Protein AF-A0A6M3JKC8-F1 (afdb_monomer)

Solvent-accessible surface area (backbone atoms only — not comparable to full-atom values): 3979 Å² total; per-residue (Å²): 134,80,85,72,50,37,56,17,80,69,27,68,43,66,9,34,23,24,28,36,78,87,71,45,82,46,35,67,50,78,86,56,90,69,43,42,81,40,67,21,78,90,31,72,40,68,9,42,65,41,80,29,70,78,59,57,50,60,66,56,63,77,76,65,75,78,134

pLDDT: mean 82.96, std 12.91, range [50.03, 94.56]

Structure (mmCIF, N/CA/C/O backbone):
data_AF-A0A6M3JKC8-F1
#
_entry.id   AF-A0A6M3JKC8-F1
#
loop_
_atom_site.group_PDB
_atom_site.id
_atom_site.type_symbol
_atom_site.label_atom_id
_atom_site.label_alt_id
_atom_site.label_comp_id
_atom_site.label_asym_id
_atom_site.label_entity_id
_atom_site.label_seq_id
_atom_site.pdbx_PDB_ins_code
_atom_site.Cartn_x
_atom_site.Cartn_y
_atom_site.Cartn_z
_atom_site.occupancy
_atom_site.B_iso_or_equiv
_atom_site.auth_seq_id
_atom_site.auth_comp_id
_atom_site.auth_asym_id
_atom_site.auth_atom_id
_atom_site.pdbx_PDB_model_num
ATOM 1 N N . MET A 1 1 ? 2.001 -20.215 11.956 1.00 53.53 1 MET A N 1
ATOM 2 C CA . MET A 1 1 ? 0.611 -19.962 11.512 1.00 53.53 1 MET A CA 1
ATOM 3 C C . MET A 1 1 ? 0.646 -19.316 10.124 1.00 53.53 1 MET A C 1
ATOM 5 O O . MET A 1 1 ? 1.727 -18.977 9.672 1.00 53.53 1 MET A O 1
ATOM 9 N N . ALA A 1 2 ? -0.481 -19.176 9.417 1.00 65.19 2 ALA A N 1
ATOM 10 C CA . ALA A 1 2 ? -0.547 -18.291 8.244 1.00 65.19 2 ALA A CA 1
ATOM 11 C C . ALA A 1 2 ? -0.761 -16.835 8.713 1.00 65.19 2 ALA A C 1
ATOM 13 O O . ALA A 1 2 ? -1.586 -16.636 9.607 1.00 65.19 2 ALA A O 1
ATOM 14 N N . CYS A 1 3 ? -0.052 -15.853 8.126 1.00 76.94 3 CYS A N 1
ATOM 15 C CA . CYS A 1 3 ? -0.275 -14.406 8.355 1.00 76.94 3 CYS A CA 1
ATOM 16 C C . CYS A 1 3 ? -1.772 -14.130 8.201 1.00 76.94 3 CYS A C 1
ATOM 18 O O . CYS A 1 3 ? -2.357 -14.475 7.171 1.00 76.94 3 CYS A O 1
ATOM 20 N N . LYS A 1 4 ? -2.392 -13.511 9.206 1.00 83.69 4 LYS A N 1
ATOM 21 C CA . LYS A 1 4 ? -3.794 -13.057 9.127 1.00 83.69 4 LYS A CA 1
ATOM 22 C C . LYS A 1 4 ? -3.910 -11.611 8.641 1.00 83.69 4 LYS A C 1
ATOM 24 O O . LYS A 1 4 ? -4.949 -10.984 8.794 1.00 83.69 4 LYS A O 1
ATOM 29 N N . CYS A 1 5 ? -2.822 -11.107 8.082 1.00 88.38 5 CYS A N 1
ATOM 30 C CA . CYS A 1 5 ? -2.644 -9.757 7.595 1.00 88.38 5 CYS A CA 1
ATOM 31 C C . CYS A 1 5 ? -3.669 -9.474 6.493 1.00 88.38 5 CYS A C 1
ATOM 33 O O . CYS A 1 5 ? -3.752 -10.217 5.509 1.00 88.38 5 CYS A O 1
ATOM 35 N N . VAL A 1 6 ? -4.473 -8.428 6.666 1.00 90.06 6 VAL A N 1
ATOM 36 C CA . VAL A 1 6 ? -5.494 -8.050 5.691 1.00 90.06 6 VAL A CA 1
ATOM 37 C C . VAL A 1 6 ? -4.817 -7.249 4.593 1.00 90.06 6 VAL A C 1
ATOM 39 O O . VAL A 1 6 ? -4.277 -6.167 4.830 1.00 90.06 6 VAL A O 1
ATOM 42 N N . SER A 1 7 ? -4.824 -7.789 3.376 1.00 91.06 7 SER A N 1
ATOM 43 C CA . SER A 1 7 ? -4.313 -7.075 2.210 1.00 91.06 7 SER A CA 1
ATOM 44 C C . SER A 1 7 ? -5.131 -5.812 1.965 1.00 91.06 7 SER A C 1
ATOM 46 O O . SER A 1 7 ? -6.361 -5.843 1.984 1.00 91.06 7 SER A O 1
ATOM 48 N N . CYS A 1 8 ? -4.440 -4.714 1.673 1.00 91.62 8 CYS A N 1
ATOM 49 C CA . CYS A 1 8 ? -5.075 -3.446 1.369 1.00 91.62 8 CYS A CA 1
ATOM 50 C C . CYS A 1 8 ? -6.004 -3.601 0.151 1.00 91.62 8 CYS A C 1
ATOM 52 O O . CYS A 1 8 ? -5.540 -4.030 -0.912 1.00 91.62 8 CYS A O 1
ATOM 54 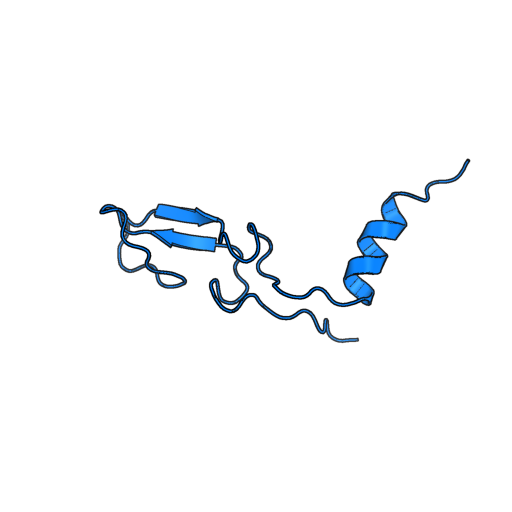N N . PRO A 1 9 ? -7.300 -3.258 0.274 1.00 89.44 9 PRO A N 1
ATOM 55 C CA . PRO A 1 9 ? -8.272 -3.465 -0.796 1.00 89.44 9 PRO A CA 1
ATOM 56 C C . PRO A 1 9 ? -8.027 -2.552 -2.006 1.00 89.44 9 PRO A C 1
ATOM 58 O O . PRO A 1 9 ? -8.315 -2.954 -3.133 1.00 89.44 9 PRO A O 1
ATOM 61 N N . GLU A 1 10 ? -7.444 -1.369 -1.789 1.00 88.81 10 GLU A N 1
ATOM 62 C CA . GLU A 1 10 ? -7.189 -0.370 -2.835 1.00 88.81 10 GLU A CA 1
ATOM 63 C C . GLU A 1 10 ? -6.065 -0.797 -3.787 1.00 88.81 10 GLU A C 1
ATOM 65 O O . GLU A 1 10 ? -6.225 -0.786 -5.009 1.00 88.81 10 GLU A O 1
ATOM 70 N N . CYS A 1 11 ? -4.933 -1.241 -3.236 1.00 91.06 11 CYS A N 1
ATOM 71 C CA . CYS A 1 11 ? -3.784 -1.705 -4.021 1.00 91.06 11 CYS A CA 1
ATOM 72 C C . CYS A 1 11 ? -3.722 -3.230 -4.181 1.00 91.06 11 CYS A C 1
ATOM 74 O O . CYS A 1 11 ? -2.801 -3.754 -4.811 1.00 91.06 11 CYS A O 1
ATOM 76 N N . GLY A 1 12 ? -4.675 -3.967 -3.603 1.00 88.81 12 GLY A N 1
ATOM 77 C CA . GLY A 1 12 ? -4.746 -5.425 -3.685 1.00 88.81 12 GLY A CA 1
ATOM 78 C C . GLY A 1 12 ? -3.536 -6.147 -3.089 1.00 88.81 12 GLY A C 1
ATOM 79 O O . GLY A 1 12 ? -3.140 -7.180 -3.620 1.00 88.81 12 GLY A O 1
ATOM 80 N N . GLY A 1 13 ? -2.919 -5.599 -2.040 1.00 90.38 13 GLY A N 1
ATOM 81 C CA . GLY A 1 13 ? -1.738 -6.207 -1.414 1.00 90.38 13 GLY A CA 1
ATOM 82 C C . GLY A 1 13 ? -0.385 -5.740 -1.953 1.00 90.38 13 GLY A C 1
ATOM 83 O O . GLY A 1 13 ? 0.641 -6.112 -1.400 1.00 90.38 13 GLY A O 1
ATOM 84 N N . SER A 1 14 ? -0.355 -4.938 -3.020 1.00 90.81 14 SER A N 1
ATOM 85 C CA . SER A 1 14 ? 0.901 -4.561 -3.690 1.00 90.81 14 SER A CA 1
ATOM 86 C C . SER A 1 14 ? 1.612 -3.348 -3.084 1.00 90.81 14 SER A C 1
ATOM 88 O O . SER A 1 14 ? 2.782 -3.118 -3.370 1.00 90.81 14 SER A O 1
ATOM 90 N N . GLY A 1 15 ? 0.901 -2.535 -2.299 1.00 93.06 15 GLY A N 1
ATOM 91 C CA .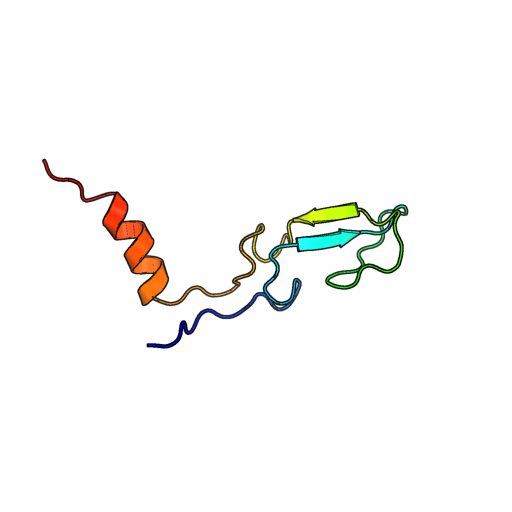 GLY A 1 15 ? 1.405 -1.258 -1.784 1.00 93.06 15 GLY A CA 1
ATOM 92 C C . GLY A 1 15 ? 1.423 -0.128 -2.818 1.00 93.06 15 GLY A C 1
ATOM 93 O O . GLY A 1 15 ? 1.606 1.032 -2.456 1.00 93.06 15 GLY A O 1
ATOM 94 N N . ILE A 1 16 ? 1.161 -0.422 -4.089 1.00 94.56 16 ILE A N 1
ATOM 95 C CA . ILE A 1 16 ? 1.268 0.536 -5.190 1.00 94.56 16 ILE A CA 1
ATOM 96 C C . ILE A 1 16 ? -0.047 0.667 -5.952 1.00 94.56 16 ILE A C 1
ATOM 98 O O . ILE A 1 16 ? -0.847 -0.265 -6.041 1.00 94.56 16 ILE A O 1
ATOM 102 N N . VAL A 1 17 ? -0.265 1.847 -6.507 1.00 94.56 17 VAL A N 1
ATOM 103 C CA . VAL A 1 17 ? -1.383 2.166 -7.391 1.00 94.56 17 VAL A CA 1
ATOM 104 C C . VAL A 1 17 ? -0.836 2.799 -8.660 1.00 94.56 17 VAL A C 1
ATOM 106 O O . VAL A 1 17 ? 0.268 3.334 -8.685 1.00 94.56 17 VAL A O 1
ATOM 109 N N . TRP A 1 18 ? -1.605 2.710 -9.728 1.00 93.94 18 TRP A N 1
ATOM 110 C CA . TRP A 1 18 ? -1.268 3.268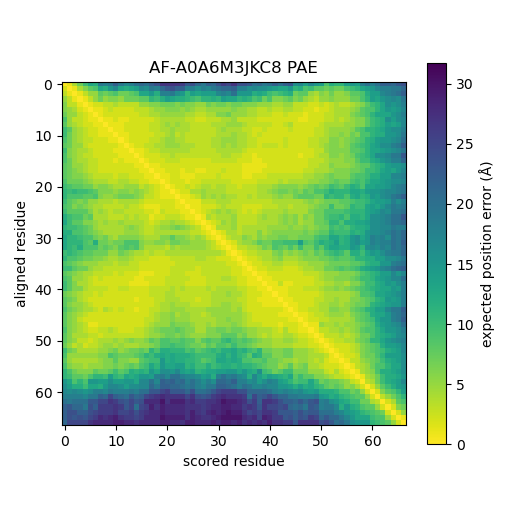 -11.020 1.00 93.94 18 TRP A CA 1
ATOM 111 C C . TRP A 1 18 ? -2.073 4.535 -11.237 1.00 93.94 18 TRP A C 1
ATOM 113 O O . TRP A 1 18 ? -3.277 4.593 -10.954 1.00 93.94 18 TRP A O 1
ATOM 123 N N . VAL A 1 19 ? -1.404 5.549 -11.758 1.00 93.31 19 VAL A N 1
ATOM 124 C CA . VAL A 1 19 ? -2.002 6.813 -12.154 1.00 93.31 19 VAL A CA 1
ATOM 125 C C . VAL A 1 19 ? -1.654 7.021 -13.612 1.00 93.31 19 VAL A C 1
ATOM 127 O O . VAL A 1 19 ? -0.498 6.940 -14.009 1.00 93.31 19 VAL A O 1
ATOM 130 N N . SER A 1 20 ? -2.667 7.259 -14.435 1.00 92.06 20 SER A N 1
ATOM 131 C CA . SER A 1 20 ? -2.413 7.529 -15.848 1.00 92.06 20 SER A CA 1
ATOM 132 C C . SER A 1 20 ? -1.613 8.805 -16.036 1.00 92.06 20 SER A C 1
ATOM 134 O O . SER A 1 20 ? -1.718 9.725 -15.226 1.00 92.06 20 SER A O 1
ATOM 136 N N . PHE A 1 21 ? -0.925 8.924 -17.170 1.00 88.50 21 PHE A N 1
ATOM 137 C CA . PHE A 1 21 ? -0.201 10.145 -17.536 1.00 88.50 21 PHE A CA 1
ATOM 138 C C . PHE A 1 21 ? -1.063 11.426 -17.456 1.00 88.50 21 PHE A C 1
ATOM 140 O O . PHE A 1 21 ? -0.562 12.522 -17.228 1.00 88.50 21 PHE A O 1
ATOM 147 N N . SER A 1 22 ? -2.386 11.303 -17.616 1.00 90.06 22 SER A N 1
ATOM 148 C CA . SER A 1 22 ? -3.334 12.422 -17.480 1.00 90.06 22 SER A CA 1
ATOM 149 C C . SER A 1 22 ? -3.727 12.747 -16.026 1.00 90.06 22 SER A C 1
ATOM 151 O O . SER A 1 22 ? -4.642 13.541 -15.811 1.00 90.06 22 SER A O 1
ATOM 153 N N . GLY A 1 23 ? -3.107 12.112 -15.028 1.00 87.44 23 GLY A N 1
ATOM 154 C CA . GLY A 1 23 ? -3.410 12.282 -13.602 1.00 87.44 23 GLY A CA 1
ATOM 155 C C . GLY A 1 23 ? -4.661 11.539 -13.121 1.00 87.44 23 GLY A C 1
ATOM 156 O O . GLY A 1 23 ? -5.151 11.785 -12.022 1.00 87.44 23 GLY A O 1
ATOM 157 N N . LYS A 1 24 ? -5.233 10.642 -13.934 1.00 90.56 24 LYS A N 1
ATOM 158 C CA . LYS A 1 24 ? -6.410 9.857 -13.533 1.00 90.56 24 LYS A CA 1
ATOM 159 C C . LYS A 1 24 ? -5.981 8.617 -12.748 1.00 90.56 24 LYS A C 1
ATOM 161 O O . LYS A 1 24 ? -5.217 7.808 -13.269 1.00 90.56 24 LYS A O 1
ATOM 166 N N . TYR A 1 25 ? -6.539 8.444 -11.552 1.00 90.25 25 TYR A N 1
ATOM 167 C CA . TYR A 1 25 ? -6.337 7.261 -10.711 1.00 90.25 25 TYR A CA 1
ATOM 168 C C . TYR A 1 25 ? -6.866 5.988 -11.385 1.00 90.25 25 TYR A C 1
ATOM 170 O O . TYR A 1 25 ? -8.053 5.908 -11.723 1.00 90.25 25 TYR A O 1
ATOM 178 N N . MET A 1 26 ? -5.985 5.003 -11.570 1.00 88.81 26 MET A N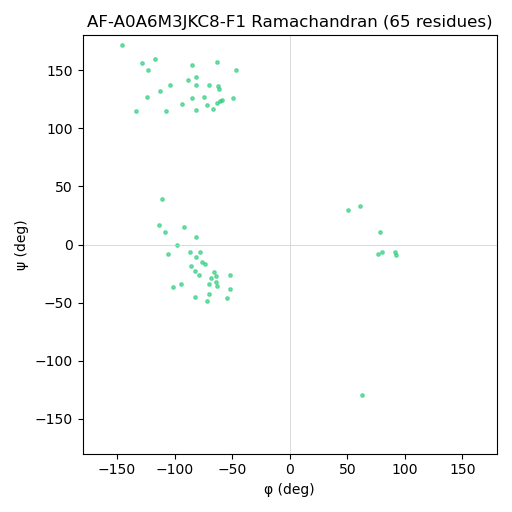 1
ATOM 179 C CA . MET A 1 26 ? -6.280 3.688 -12.155 1.00 88.81 26 MET A CA 1
ATOM 180 C C . MET A 1 26 ? -6.310 2.561 -11.104 1.00 88.81 26 MET A C 1
ATOM 182 O O . MET A 1 26 ? -6.699 1.430 -11.411 1.00 88.81 26 MET A O 1
ATOM 186 N N . GLY A 1 27 ? -5.923 2.844 -9.855 1.00 88.44 27 GLY A N 1
ATOM 187 C CA . GLY A 1 27 ? -5.871 1.852 -8.780 1.00 88.44 27 GLY A CA 1
ATOM 188 C C . GLY A 1 27 ? -4.871 0.739 -9.094 1.00 88.44 27 GLY A C 1
ATOM 189 O O . GLY A 1 27 ? -3.733 1.003 -9.455 1.00 88.44 27 GLY A O 1
ATOM 190 N N . LYS A 1 28 ? -5.270 -0.528 -8.987 1.00 88.06 28 LYS A N 1
ATOM 191 C CA . LYS A 1 28 ? -4.360 -1.675 -9.189 1.00 88.06 28 LYS A CA 1
ATOM 192 C C . LYS A 1 28 ? -4.040 -2.028 -10.649 1.00 88.06 28 LYS A C 1
ATOM 194 O O . LYS A 1 28 ? -3.243 -2.932 -10.890 1.00 88.06 28 LYS A O 1
ATOM 199 N N . HIS A 1 29 ? -4.690 -1.393 -11.622 1.00 85.19 29 HIS A N 1
ATOM 200 C CA . HIS A 1 29 ? -4.590 -1.787 -13.026 1.00 85.19 29 HIS A CA 1
ATOM 201 C C . HIS A 1 29 ? -3.769 -0.790 -13.835 1.00 85.19 29 HIS A C 1
ATOM 203 O O . HIS A 1 29 ? -4.204 0.331 -14.068 1.00 85.19 29 HIS A O 1
ATOM 209 N N . ARG A 1 30 ? -2.621 -1.249 -14.336 1.00 87.38 30 ARG A N 1
ATOM 210 C CA . ARG A 1 30 ? -1.887 -0.554 -15.391 1.00 87.38 30 ARG A CA 1
ATOM 211 C C . ARG A 1 30 ? -2.601 -0.758 -16.728 1.00 87.38 30 ARG A C 1
ATOM 213 O O . ARG A 1 30 ? -2.889 -1.899 -17.098 1.00 87.38 30 ARG A O 1
ATOM 220 N N . CYS A 1 31 ? -2.899 0.329 -17.419 1.00 83.12 31 CYS A N 1
ATOM 221 C CA . CYS A 1 31 ? -3.579 0.359 -18.708 1.00 83.12 31 CYS A CA 1
ATOM 222 C C . CYS A 1 31 ? -2.600 0.570 -19.869 1.00 83.12 31 CYS A C 1
ATOM 224 O O . CYS A 1 31 ? -2.784 -0.044 -20.922 1.00 83.12 31 CYS A O 1
ATOM 226 N N . ASP A 1 32 ? -1.557 1.375 -19.676 1.00 85.38 32 ASP A N 1
ATOM 227 C CA . ASP A 1 32 ? -0.541 1.649 -20.688 1.00 85.38 32 ASP A CA 1
ATOM 228 C C . ASP A 1 32 ? 0.863 1.846 -20.087 1.00 85.38 32 ASP A C 1
ATOM 230 O O . ASP A 1 32 ? 1.080 1.813 -18.871 1.00 85.38 32 ASP A O 1
ATOM 234 N N . ASP A 1 33 ? 1.872 1.935 -20.951 1.00 88.25 33 ASP A N 1
ATOM 235 C CA . ASP A 1 33 ? 3.262 2.038 -20.527 1.00 88.25 33 ASP A CA 1
ATOM 236 C C . ASP A 1 33 ? 3.652 3.432 -20.013 1.00 88.25 33 ASP A C 1
ATOM 238 O O . ASP A 1 33 ? 4.662 3.530 -19.311 1.00 88.25 33 ASP A O 1
ATOM 242 N N . LEU A 1 34 ? 2.836 4.459 -20.274 1.00 89.38 34 LEU A N 1
ATOM 243 C CA . LEU A 1 34 ? 3.005 5.826 -19.773 1.00 89.38 34 LEU A CA 1
ATOM 244 C C . LEU A 1 34 ? 2.369 6.042 -18.391 1.00 89.38 34 LEU A C 1
ATOM 246 O O . LEU A 1 34 ? 2.548 7.114 -17.812 1.00 89.38 34 LEU A O 1
ATOM 250 N N . ASP A 1 35 ? 1.642 5.056 -17.861 1.00 91.00 35 ASP A N 1
ATOM 251 C CA . ASP A 1 35 ? 1.119 5.094 -16.496 1.00 91.00 35 ASP A CA 1
ATOM 252 C C . ASP A 1 35 ? 2.253 5.164 -15.463 1.00 91.00 35 ASP A C 1
ATOM 254 O O . ASP A 1 35 ? 3.216 4.386 -15.489 1.00 91.00 35 ASP A O 1
ATOM 258 N N . GLU A 1 36 ? 2.091 6.068 -14.505 1.00 92.50 36 GLU A N 1
ATOM 259 C CA . GLU A 1 36 ? 2.991 6.271 -13.383 1.00 92.50 36 GLU A CA 1
ATOM 260 C C . GLU A 1 36 ? 2.598 5.375 -12.204 1.00 92.50 36 GLU A C 1
ATOM 262 O O . GLU A 1 36 ? 1.419 5.139 -11.925 1.00 92.50 36 GLU A O 1
ATOM 267 N N . MET A 1 37 ? 3.609 4.844 -11.519 1.00 93.19 37 MET A N 1
ATOM 268 C CA . MET A 1 37 ? 3.429 4.058 -10.306 1.00 93.19 37 MET A CA 1
ATOM 269 C C . MET A 1 37 ? 3.550 4.977 -9.096 1.00 93.19 37 MET A C 1
ATOM 271 O O . MET A 1 37 ? 4.610 5.553 -8.859 1.00 93.19 37 MET A O 1
ATOM 275 N N . GLU A 1 38 ? 2.498 5.038 -8.291 1.00 93.75 38 GLU A N 1
ATOM 276 C CA . GLU A 1 38 ? 2.482 5.789 -7.042 1.00 93.75 38 GLU A CA 1
ATOM 277 C C . GLU A 1 38 ? 2.279 4.868 -5.839 1.00 93.75 38 GLU A C 1
ATOM 279 O O . GLU A 1 38 ? 1.807 3.729 -5.943 1.00 93.75 38 GLU A O 1
ATOM 284 N N . ARG A 1 39 ? 2.659 5.360 -4.658 1.00 94.50 39 ARG A N 1
ATOM 285 C CA . ARG A 1 39 ? 2.361 4.656 -3.410 1.00 94.50 39 ARG A CA 1
ATOM 286 C C . ARG A 1 39 ? 0.867 4.723 -3.142 1.00 94.50 39 ARG A C 1
ATOM 288 O O . ARG A 1 39 ? 0.242 5.764 -3.289 1.00 94.50 39 ARG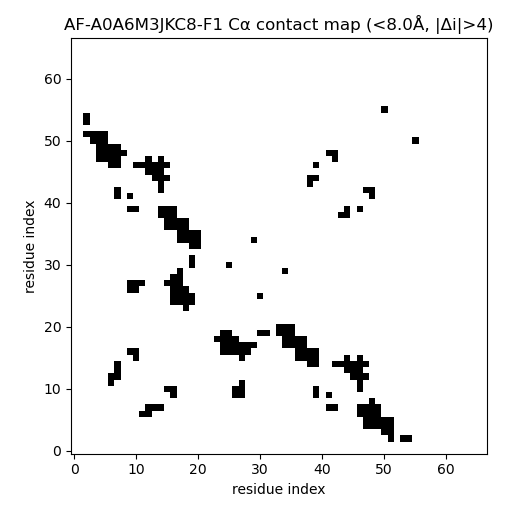 A O 1
ATOM 295 N N . CYS A 1 40 ? 0.301 3.603 -2.712 1.00 93.38 40 CYS A N 1
ATOM 296 C CA . CYS A 1 40 ? -1.081 3.575 -2.274 1.00 93.38 40 CYS A CA 1
ATOM 297 C C . CYS A 1 40 ? -1.228 4.404 -0.996 1.00 93.38 40 CYS A C 1
ATOM 299 O O . CYS A 1 40 ? -0.667 4.029 0.034 1.00 93.38 40 CYS A O 1
ATOM 301 N N . ASP A 1 41 ? -2.009 5.481 -1.054 1.00 91.44 41 ASP A N 1
ATOM 302 C CA . ASP A 1 41 ? -2.254 6.365 0.092 1.00 91.44 41 ASP A CA 1
ATOM 303 C C . ASP A 1 41 ? -2.992 5.671 1.241 1.00 91.44 41 ASP A C 1
ATOM 305 O O . ASP A 1 41 ? -2.818 6.037 2.398 1.00 91.44 41 ASP A O 1
ATOM 309 N N . PHE A 1 42 ? -3.792 4.641 0.948 1.00 89.94 42 PHE A N 1
ATOM 310 C CA . PHE A 1 42 ? -4.577 3.942 1.966 1.00 89.94 42 PHE A CA 1
ATOM 311 C C . PHE A 1 42 ? -3.708 3.115 2.919 1.00 89.94 42 PHE A C 1
ATOM 313 O O . PHE A 1 42 ? -3.923 3.114 4.125 1.00 89.94 42 PHE A O 1
ATOM 320 N N . CYS A 1 43 ? -2.719 2.403 2.375 1.00 90.94 43 CYS A N 1
ATOM 321 C CA . CYS A 1 43 ? -1.791 1.581 3.156 1.00 90.94 43 CYS A CA 1
ATOM 322 C C . CYS A 1 43 ? -0.380 2.179 3.217 1.00 90.94 43 CYS A C 1
ATOM 324 O O . CYS A 1 43 ? 0.563 1.476 3.565 1.00 90.94 43 CYS A O 1
ATOM 326 N N . TYR A 1 44 ? -0.204 3.428 2.780 1.00 90.88 44 TYR A N 1
ATOM 327 C CA . TYR A 1 44 ? 1.076 4.147 2.732 1.00 90.88 44 TYR A CA 1
ATOM 328 C C . TYR A 1 44 ? 2.239 3.394 2.058 1.00 90.88 44 TYR A C 1
ATOM 330 O O . TYR A 1 44 ? 3.406 3.591 2.398 1.00 90.88 44 TYR A O 1
ATOM 338 N N . GLY A 1 45 ? 1.949 2.528 1.086 1.00 90.69 45 GLY A N 1
ATOM 339 C CA . GLY A 1 45 ? 2.971 1.685 0.454 1.00 90.69 45 GLY A CA 1
ATOM 340 C C . GLY A 1 45 ? 3.181 0.296 1.062 1.00 90.69 45 GLY A C 1
ATOM 341 O O . GLY A 1 45 ? 3.868 -0.508 0.447 1.00 90.69 45 GLY A O 1
ATOM 342 N N . SER A 1 46 ? 2.580 -0.017 2.214 1.00 89.69 46 SER A N 1
ATOM 343 C CA . SER A 1 46 ? 2.763 -1.312 2.897 1.00 89.69 46 SER A CA 1
ATOM 344 C C . SER A 1 46 ? 2.105 -2.483 2.152 1.00 89.69 46 SER A C 1
ATOM 346 O O . SER A 1 46 ? 2.597 -3.606 2.153 1.00 89.69 46 SER A O 1
ATOM 348 N N . GLY A 1 47 ? 0.972 -2.232 1.494 1.00 89.94 47 GLY A N 1
ATOM 349 C CA . GLY A 1 47 ? 0.145 -3.283 0.896 1.00 89.94 47 GLY A CA 1
ATO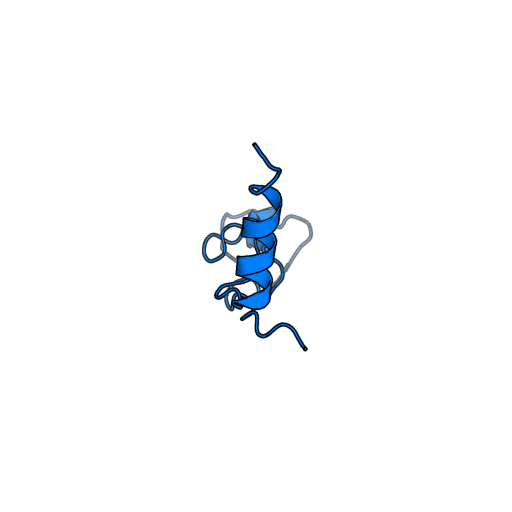M 350 C C . GLY A 1 47 ? -0.756 -3.994 1.906 1.00 89.94 47 GLY A C 1
ATOM 351 O O . GLY A 1 47 ? -1.637 -4.749 1.504 1.00 89.94 47 GLY A O 1
ATOM 352 N N . ILE A 1 48 ? -0.621 -3.706 3.198 1.00 91.94 48 ILE A N 1
ATOM 353 C CA . ILE A 1 48 ? -1.430 -4.269 4.280 1.00 91.94 48 ILE A CA 1
ATOM 354 C C . ILE A 1 48 ? -2.290 -3.149 4.876 1.00 91.94 48 ILE A C 1
ATOM 356 O O . ILE A 1 48 ? -1.794 -2.049 5.111 1.00 91.94 48 ILE A O 1
ATOM 360 N N . SER A 1 49 ? -3.588 -3.398 5.060 1.00 88.75 49 SER A N 1
ATOM 361 C CA . SER A 1 49 ? -4.497 -2.460 5.736 1.00 88.75 49 SER A CA 1
ATOM 362 C C . SER A 1 49 ? -4.655 -2.757 7.221 1.00 88.75 49 SER A C 1
ATOM 364 O O . SER A 1 49 ? -4.814 -1.832 8.007 1.00 88.75 49 SER A O 1
ATOM 366 N N . GLU A 1 50 ? -4.615 -4.035 7.601 1.00 88.38 50 GLU A N 1
ATOM 367 C CA . GLU A 1 50 ? -4.639 -4.462 9.000 1.00 88.38 50 GLU A CA 1
ATOM 368 C C . GLU A 1 50 ? -3.553 -5.510 9.206 1.00 88.38 50 GLU A C 1
ATOM 370 O O . GLU A 1 50 ? -3.576 -6.592 8.612 1.00 88.38 50 GLU A O 1
ATOM 375 N N . GLU A 1 51 ? -2.565 -5.155 10.014 1.00 84.88 51 GLU A N 1
ATOM 376 C CA . GLU A 1 51 ? -1.455 -6.030 10.355 1.00 84.88 51 GLU A CA 1
ATOM 377 C C . GLU A 1 51 ? -1.875 -6.992 11.478 1.00 84.88 51 GLU A C 1
ATOM 379 O O . GLU A 1 51 ? -2.684 -6.634 12.333 1.00 84.88 51 GLU A O 1
ATOM 384 N N . CYS A 1 52 ? -1.392 -8.239 11.462 1.00 85.69 52 CYS A N 1
ATOM 385 C CA . CYS A 1 52 ? -1.729 -9.191 12.525 1.00 85.69 52 CYS A CA 1
ATOM 386 C C . CYS A 1 52 ? -0.796 -9.039 13.729 1.00 85.69 52 CYS A C 1
ATOM 388 O O . CYS A 1 52 ? 0.361 -8.663 13.547 1.00 85.69 52 CYS A O 1
ATOM 390 N N . ASP A 1 53 ? -1.263 -9.422 14.923 1.00 79.19 53 ASP A N 1
ATOM 391 C CA . ASP A 1 53 ? -0.490 -9.324 16.173 1.00 79.19 53 ASP A CA 1
ATOM 392 C C . ASP A 1 53 ? 0.902 -9.965 16.067 1.00 79.19 53 ASP A C 1
ATOM 394 O O . ASP A 1 53 ? 1.872 -9.402 16.542 1.00 79.19 53 ASP A O 1
ATOM 398 N N . GLU A 1 54 ? 1.022 -11.097 15.365 1.00 79.44 54 GLU A N 1
ATOM 399 C CA . GLU A 1 54 ? 2.294 -11.813 15.157 1.00 79.44 54 GLU A CA 1
ATOM 400 C C . GLU A 1 54 ? 3.314 -10.994 14.341 1.00 79.44 54 GLU A C 1
ATOM 402 O O . GLU A 1 54 ? 4.517 -11.118 14.540 1.00 79.44 54 GLU A O 1
ATOM 407 N N . CYS A 1 55 ? 2.833 -10.164 13.410 1.00 79.31 55 CYS A N 1
ATOM 408 C CA . CYS A 1 55 ? 3.685 -9.283 12.617 1.00 79.31 55 CYS A CA 1
ATOM 409 C C . CYS A 1 55 ? 4.013 -8.024 13.404 1.00 79.31 55 CYS A C 1
ATOM 411 O O . CYS A 1 55 ? 5.184 -7.686 13.470 1.00 79.31 55 CYS A O 1
ATOM 413 N N . LEU A 1 56 ? 3.018 -7.414 14.056 1.00 77.44 56 LEU A N 1
ATOM 414 C CA . LEU A 1 56 ? 3.197 -6.249 14.924 1.00 77.44 56 LEU A CA 1
ATOM 415 C C . LEU A 1 56 ? 4.248 -6.504 16.012 1.00 77.44 56 LEU A C 1
ATOM 417 O O . LEU A 1 56 ? 5.128 -5.672 16.201 1.00 77.44 56 LEU A O 1
ATOM 421 N N . ASP A 1 57 ? 4.193 -7.659 16.676 1.00 70.00 57 ASP A N 1
ATOM 422 C CA . ASP A 1 57 ? 5.126 -8.044 17.744 1.00 70.00 57 ASP A CA 1
ATOM 423 C C . ASP A 1 57 ? 6.574 -8.163 17.231 1.00 70.00 57 ASP A C 1
ATOM 425 O O . ASP A 1 57 ? 7.510 -7.714 17.885 1.00 70.00 57 ASP A O 1
ATOM 429 N N . ALA A 1 58 ? 6.765 -8.642 15.996 1.00 65.38 58 ALA A N 1
ATOM 430 C CA . ALA A 1 58 ? 8.087 -8.749 15.379 1.00 6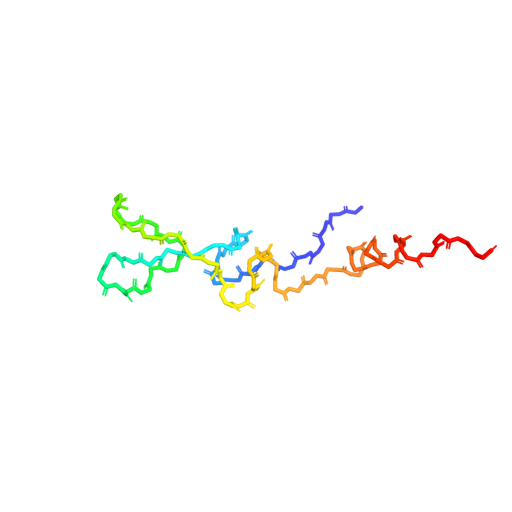5.38 58 ALA A CA 1
ATOM 431 C C . ALA A 1 58 ? 8.769 -7.389 15.122 1.00 65.38 58 ALA A C 1
ATOM 433 O O . ALA A 1 58 ? 9.993 -7.342 15.037 1.00 65.38 58 ALA A O 1
ATOM 434 N N . TRP A 1 59 ? 8.014 -6.288 15.008 1.00 60.78 59 TRP A N 1
ATOM 435 C CA . TRP A 1 59 ? 8.595 -4.937 14.934 1.00 60.78 59 TRP A CA 1
ATOM 436 C C . TRP A 1 59 ? 9.025 -4.408 16.304 1.00 60.78 59 TRP A C 1
ATOM 438 O O . TRP A 1 59 ? 9.908 -3.558 16.371 1.00 60.78 59 TRP A O 1
ATOM 448 N N . TYR A 1 60 ? 8.402 -4.883 17.385 1.00 55.81 60 TYR A N 1
ATOM 449 C CA . TYR A 1 60 ? 8.736 -4.472 18.750 1.00 55.81 60 TYR A CA 1
ATOM 450 C C . TYR A 1 60 ? 9.938 -5.234 19.323 1.00 55.81 60 TYR A C 1
ATOM 452 O O . TYR A 1 60 ? 10.618 -4.707 20.202 1.00 55.81 60 TYR A O 1
ATOM 460 N N . ASP A 1 61 ? 10.241 -6.422 18.797 1.00 54.28 61 ASP A N 1
ATOM 461 C CA . ASP A 1 61 ? 11.383 -7.233 19.239 1.00 54.28 61 ASP A CA 1
ATOM 462 C C . ASP A 1 61 ? 12.757 -6.684 18.779 1.00 54.28 61 ASP A C 1
ATOM 464 O O . ASP A 1 61 ? 13.773 -7.043 19.365 1.00 54.28 61 ASP A O 1
ATOM 468 N N . ASP A 1 62 ? 12.819 -5.776 17.790 1.00 53.94 62 ASP A N 1
ATOM 469 C CA . ASP A 1 62 ? 14.088 -5.173 17.312 1.00 53.94 62 ASP A CA 1
ATOM 470 C C . ASP A 1 62 ? 14.580 -3.998 18.194 1.00 53.94 62 ASP A C 1
ATOM 472 O O . ASP A 1 62 ? 15.720 -3.560 18.064 1.00 53.94 62 ASP A O 1
ATOM 476 N N . GLU A 1 63 ? 13.760 -3.493 19.131 1.00 56.72 63 GLU A N 1
ATOM 477 C CA . GLU A 1 63 ? 14.116 -2.368 20.027 1.00 56.72 63 GLU A CA 1
ATOM 478 C C . GLU A 1 63 ? 14.227 -2.774 21.514 1.00 56.72 63 GLU A C 1
ATOM 480 O O . GLU A 1 63 ? 14.240 -1.924 22.405 1.00 56.72 63 GLU A O 1
ATOM 485 N N . CYS A 1 64 ? 14.338 -4.075 21.801 1.00 57.28 64 CYS A N 1
ATOM 486 C CA . 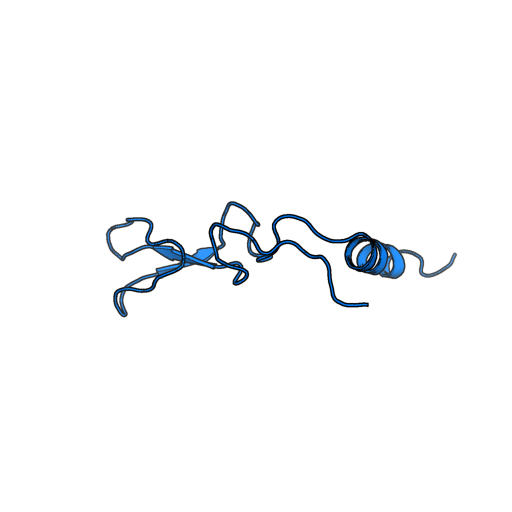CYS A 1 64 ? 14.693 -4.595 23.127 1.00 57.28 64 CYS A CA 1
ATOM 487 C C . CYS A 1 64 ? 16.086 -5.248 23.132 1.00 57.28 64 CYS A C 1
ATOM 489 O O . CYS A 1 64 ? 16.288 -6.266 23.788 1.00 57.28 64 CYS A O 1
ATOM 491 N N . ASP A 1 65 ? 17.061 -4.665 22.428 1.00 55.25 65 ASP A N 1
ATOM 492 C CA . ASP A 1 65 ? 18.468 -4.970 22.705 1.00 55.25 65 ASP A CA 1
ATOM 493 C C . ASP A 1 65 ? 18.850 -4.306 24.047 1.00 55.25 65 ASP A C 1
ATOM 495 O O . ASP A 1 65 ? 18.666 -3.106 24.261 1.00 55.25 65 ASP A O 1
ATOM 499 N N . GLU A 1 66 ? 19.268 -5.160 24.978 1.00 59.78 66 GLU A N 1
ATOM 500 C CA . GLU A 1 66 ? 19.480 -4.962 26.414 1.00 59.78 66 GLU A CA 1
ATOM 501 C C . GLU A 1 66 ? 20.250 -3.693 26.846 1.00 59.78 66 GLU A C 1
ATOM 503 O O . GLU A 1 66 ? 21.179 -3.218 26.191 1.00 59.78 66 GLU A O 1
ATOM 508 N N . TYR A 1 67 ? 19.898 -3.220 28.050 1.00 50.03 67 TYR A N 1
ATOM 509 C CA . TYR A 1 67 ? 20.738 -2.401 28.937 1.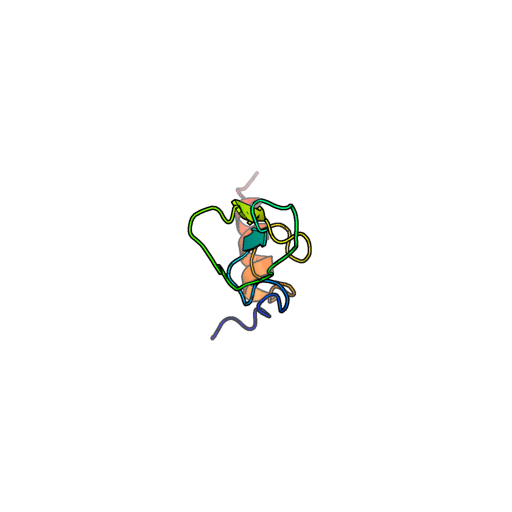00 50.03 67 TYR A CA 1
ATOM 510 C C . TYR A 1 67 ? 21.980 -3.152 29.435 1.00 50.03 67 TYR A C 1
ATOM 512 O O . TYR A 1 67 ? 21.827 -4.330 29.829 1.00 50.03 67 TYR A O 1
#

Sequence (67 aa):
MACKCVSCPECGGSGIVWVSFSGKYMGKHRCDDLDEMERCDFCYGSGISEECDECLDAWYDDECDEY

Mean predicted aligned error: 8.13 Å

Nearest PDB structures (foldseek):
  7ubm-assembly1_Q  TM=4.702E-01  e=1.078E+00  Escherichia phage Lambda
  8dw0-assembly1_A  TM=3.332E-01  e=3.043E+00  Geobacillus stearothermophilus

Radius of gyration: 15.95 Å; Cα contacts (8 Å, |Δi|>4): 112; chains: 1; bounding box: 29×32×50 Å

Foldseek 3Di:
DPWPFAFDPQQRLQQKWWAAPVRHTPGNDDDDPRIDIDGDPCCRSRRTNGGDPVVVVVVVVVPPPDD

Secondary structure (DSSP, 8-state):
-----EE-TTTTTSSEEEE-TTS-EEET---STTPEEEE-TTTTTSSEEE--HHHHHHHHGGG----

Organism: NCBI:txid1070528